Protein AF-A0A6P0U4W2-F1 (afdb_monomer_lite)

Sequence (142 aa):
MDELKYLANWVKEQHAQEYILTWLLNQPGLWWSDGEAYQAALQKSGKLLREYVQKNQSGDLFQGIAEKIVDDKSWNEVAESLAKIIYVYQQELVRLQDFSRHQNNQNIVKKNLNSDDLSVEENEEMEVQEALPDPFADALTG

Radius of gyration: 25.8 Å; chains: 1; bounding box: 55×49×67 Å

Secondary structure (DSSP, 8-state):
-HHHHHHHHHHHHHTHHHHHHHHHHT-GGGTSTT-HHHHHHHTT-HHHHHHHHHHS---HHHHHHHHH---HHHHHHHHHHHHHHHHHHHHHHHHHHHHHHHHHHHHHHHHHHT--S-----------------TT--TT--

pLDDT: mean 76.67, std 16.92, range [34.12, 96.38]

Foldseek 3Di:
DVVVVVVVLVVCLVPLLVNLLVVLVVDPLCQDPPRQSVVCLLVLQLPSNLVVQVVPDDDPSNVVSSVSCVDSVSSSVSSPVSNVVVVVVVVVVVVVVVVVVVVVVVVVVVVVVPPPDDDDDDDDDDPPPPDDPDPPPDPPDD

Structure (mmCIF, N/CA/C/O backbone):
data_AF-A0A6P0U4W2-F1
#
_entry.id   AF-A0A6P0U4W2-F1
#
loop_
_atom_site.group_PDB
_atom_site.id
_atom_site.type_symbol
_atom_site.label_atom_id
_atom_site.label_alt_id
_atom_site.label_comp_id
_atom_site.label_asym_id
_atom_site.label_entity_id
_atom_site.label_seq_id
_atom_site.pdbx_PDB_ins_code
_atom_site.Cartn_x
_atom_site.Cartn_y
_atom_site.Cartn_z
_atom_site.occupancy
_atom_site.B_iso_or_equiv
_atom_site.auth_seq_id
_atom_site.auth_comp_id
_atom_site.auth_asym_id
_atom_site.auth_atom_id
_atom_site.pdbx_PDB_model_num
ATOM 1 N N . MET A 1 1 ? 6.414 6.158 30.839 1.00 57.66 1 MET A N 1
ATOM 2 C CA . MET A 1 1 ? 6.184 5.055 29.873 1.00 57.66 1 MET A CA 1
ATOM 3 C C . MET A 1 1 ? 4.785 5.124 29.273 1.00 57.66 1 MET A C 1
ATOM 5 O O . MET A 1 1 ? 4.681 5.018 28.059 1.00 57.66 1 MET A O 1
ATOM 9 N N . ASP A 1 2 ? 3.733 5.362 30.064 1.00 67.19 2 ASP A N 1
ATOM 10 C 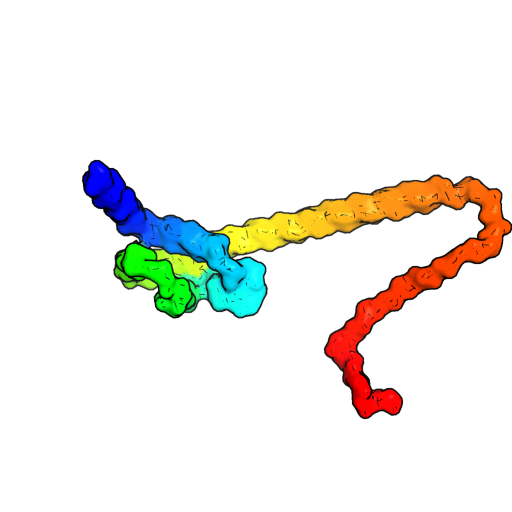CA . ASP A 1 2 ? 2.357 5.412 29.536 1.00 67.19 2 ASP A CA 1
ATOM 11 C C . ASP A 1 2 ? 2.019 6.689 28.751 1.00 67.19 2 ASP A C 1
ATOM 13 O O . ASP A 1 2 ? 1.329 6.601 27.742 1.00 67.19 2 ASP A O 1
ATOM 17 N N . GLU A 1 3 ? 2.597 7.844 29.096 1.00 59.66 3 GLU A N 1
ATOM 18 C CA . GLU A 1 3 ? 2.464 9.070 28.283 1.00 59.66 3 GLU A CA 1
ATOM 19 C C . GLU A 1 3 ? 3.027 8.910 26.865 1.00 59.66 3 GLU A C 1
ATOM 21 O O . GLU A 1 3 ? 2.423 9.378 25.906 1.00 59.66 3 GLU A O 1
ATOM 26 N N . LEU A 1 4 ? 4.145 8.193 26.702 1.00 65.94 4 LEU A N 1
ATOM 27 C CA . LEU A 1 4 ? 4.731 7.928 25.382 1.00 65.94 4 LEU A CA 1
ATOM 28 C C . LEU A 1 4 ? 3.864 6.971 24.556 1.00 65.94 4 LEU A C 1
ATOM 30 O O . LEU A 1 4 ? 3.739 7.149 23.347 1.00 65.94 4 LEU A O 1
ATOM 34 N N . LYS A 1 5 ? 3.232 5.980 25.198 1.00 69.25 5 LYS A N 1
ATOM 35 C CA . LYS A 1 5 ? 2.260 5.096 24.537 1.00 69.25 5 LYS A CA 1
ATOM 36 C C . LYS A 1 5 ? 1.009 5.863 24.120 1.00 69.25 5 LYS A C 1
ATOM 38 O O . LYS A 1 5 ? 0.524 5.664 23.013 1.00 69.25 5 LYS A O 1
ATOM 43 N N . TYR A 1 6 ? 0.520 6.752 24.979 1.00 69.12 6 TYR A N 1
ATOM 44 C CA . TYR A 1 6 ? -0.632 7.595 24.686 1.00 69.12 6 TYR A CA 1
ATOM 45 C C . TYR A 1 6 ? -0.348 8.545 23.519 1.00 69.12 6 TYR A C 1
ATOM 47 O O . TYR A 1 6 ? -1.140 8.620 22.586 1.00 69.12 6 TYR A O 1
ATOM 55 N N . LEU A 1 7 ? 0.821 9.193 23.516 1.00 61.59 7 LEU A N 1
ATOM 56 C CA . LEU A 1 7 ? 1.248 10.060 22.421 1.00 61.59 7 LEU A CA 1
ATOM 57 C C . LEU A 1 7 ? 1.397 9.273 21.110 1.00 61.59 7 LEU A C 1
ATOM 59 O O . LEU A 1 7 ? 0.909 9.708 20.074 1.00 61.59 7 LEU A O 1
ATOM 63 N N . ALA A 1 8 ? 2.014 8.087 21.153 1.00 67.12 8 ALA A N 1
ATOM 64 C CA . ALA A 1 8 ? 2.167 7.228 19.981 1.00 67.12 8 ALA A CA 1
ATOM 65 C C . ALA A 1 8 ? 0.819 6.736 19.432 1.00 67.12 8 ALA A C 1
ATOM 67 O O . ALA A 1 8 ? 0.652 6.654 18.218 1.00 67.12 8 ALA A O 1
ATOM 68 N N . ASN A 1 9 ? -0.143 6.428 20.301 1.00 71.75 9 ASN A N 1
ATOM 69 C CA . ASN A 1 9 ? -1.492 6.053 19.884 1.00 71.75 9 ASN A CA 1
ATOM 70 C C . ASN A 1 9 ? -2.246 7.249 19.297 1.00 71.75 9 ASN A C 1
ATOM 72 O O . ASN A 1 9 ? -2.822 7.126 18.224 1.00 71.75 9 ASN A O 1
ATOM 76 N N . TRP A 1 10 ? -2.159 8.424 19.921 1.00 72.50 10 TRP A N 1
ATOM 77 C CA . TRP A 1 10 ? -2.782 9.642 19.406 1.00 72.50 10 TRP A CA 1
ATOM 78 C C . TRP A 1 10 ? -2.233 10.040 18.030 1.00 72.50 10 TRP A C 1
ATOM 80 O O . TRP A 1 10 ? -3.003 10.340 17.122 1.00 72.50 10 TRP A O 1
ATOM 90 N N . VAL A 1 11 ? -0.911 9.971 17.833 1.00 65.31 11 VAL A N 1
ATOM 91 C CA . VAL A 1 11 ? -0.280 10.228 16.526 1.00 65.31 11 VAL A CA 1
ATOM 92 C C . VAL A 1 11 ? -0.768 9.226 15.475 1.00 65.31 11 VAL A C 1
ATOM 94 O O . VAL A 1 11 ? -1.085 9.622 14.357 1.00 65.31 11 VAL A O 1
ATOM 97 N N . LYS A 1 12 ? -0.888 7.939 15.826 1.00 66.81 12 LYS A N 1
ATOM 98 C CA . LYS A 1 12 ? -1.441 6.915 14.921 1.00 66.81 12 LYS A CA 1
ATOM 99 C C . LYS A 1 12 ? -2.910 7.157 14.574 1.00 66.81 12 LYS A C 1
ATOM 101 O O . LYS A 1 12 ? -3.323 6.835 13.467 1.00 66.81 12 LYS A O 1
ATOM 106 N N . GLU A 1 13 ? -3.686 7.723 15.493 1.00 68.25 13 GLU A N 1
ATOM 107 C CA . GLU A 1 13 ? -5.088 8.074 15.254 1.00 68.25 13 GLU A CA 1
ATOM 108 C C . GLU A 1 13 ? -5.246 9.308 14.355 1.00 68.25 13 GLU A C 1
ATOM 110 O O . GLU A 1 13 ? -6.167 9.343 13.544 1.00 68.25 13 GLU A O 1
ATOM 115 N N . GLN A 1 14 ? -4.356 10.304 14.459 1.00 77.75 14 GLN A N 1
ATOM 116 C CA . GLN A 1 14 ? -4.368 11.480 13.574 1.00 77.75 14 GLN A CA 1
ATOM 117 C C . GLN A 1 14 ? -3.914 11.147 12.145 1.00 77.75 14 GLN A C 1
ATOM 119 O O . GLN A 1 14 ? -4.393 11.757 11.195 1.00 77.75 14 GLN A O 1
ATOM 124 N N . HIS A 1 15 ? -3.029 10.157 12.000 1.00 84.06 15 HIS A N 1
ATOM 125 C CA . HIS A 1 15 ? -2.455 9.715 10.725 1.00 84.06 15 HIS A CA 1
ATOM 126 C C . HIS A 1 15 ? -2.941 8.313 10.330 1.00 84.06 15 HIS A C 1
ATOM 128 O O . HIS A 1 15 ? -2.163 7.432 9.946 1.00 84.06 15 HIS A O 1
ATOM 134 N N . ALA A 1 16 ? -4.246 8.073 10.489 1.00 85.56 16 ALA A N 1
ATOM 135 C CA . ALA A 1 16 ? -4.845 6.763 10.256 1.00 85.56 16 ALA A CA 1
ATOM 136 C C . ALA A 1 16 ? -4.657 6.286 8.803 1.00 85.56 16 ALA A C 1
ATOM 138 O O . ALA A 1 16 ? -4.378 5.108 8.574 1.00 85.56 16 ALA A O 1
ATOM 139 N N . GLN A 1 17 ? -4.752 7.195 7.824 1.00 89.06 17 GLN A N 1
ATOM 140 C CA . GLN A 1 17 ? -4.565 6.882 6.403 1.00 89.06 17 GLN A CA 1
ATOM 141 C C . GLN A 1 17 ? -3.130 6.433 6.112 1.00 89.06 17 GLN A C 1
ATOM 143 O O . GLN A 1 17 ? -2.923 5.414 5.456 1.00 89.06 17 GLN A O 1
ATOM 148 N N . GLU A 1 18 ? -2.135 7.154 6.626 1.00 89.62 18 GLU A N 1
ATOM 149 C CA . GLU A 1 18 ? -0.718 6.851 6.434 1.00 89.62 18 GLU A CA 1
ATOM 150 C C . GLU A 1 18 ? -0.334 5.544 7.127 1.00 89.62 18 GLU A C 1
ATOM 152 O O . GLU A 1 18 ? 0.441 4.749 6.586 1.00 89.62 18 GLU A O 1
ATOM 157 N N . TYR A 1 19 ? -0.908 5.286 8.303 1.00 88.75 19 TYR A N 1
ATOM 158 C CA . TYR A 1 19 ? -0.694 4.037 9.020 1.00 88.75 19 TYR A CA 1
ATOM 159 C C . TYR A 1 19 ? -1.275 2.839 8.262 1.00 88.75 19 TYR A C 1
ATOM 161 O O . TYR A 1 19 ? -0.577 1.839 8.070 1.00 88.75 19 TYR A O 1
ATOM 169 N N . ILE A 1 20 ? -2.516 2.947 7.773 1.00 89.19 20 ILE A N 1
ATOM 170 C CA . ILE A 1 20 ? -3.136 1.896 6.957 1.00 89.19 20 ILE A CA 1
ATOM 171 C C . ILE A 1 20 ? -2.363 1.693 5.657 1.00 89.19 20 ILE A C 1
ATOM 173 O O . ILE A 1 20 ? -2.091 0.550 5.293 1.00 89.19 20 ILE A O 1
ATOM 177 N N . LEU A 1 21 ? -1.948 2.770 4.989 1.00 91.75 21 LEU A N 1
ATOM 178 C CA . LEU A 1 21 ? -1.136 2.686 3.780 1.00 91.75 21 LEU A CA 1
ATOM 179 C C . LEU A 1 21 ? 0.177 1.936 4.045 1.00 91.75 21 LEU A C 1
ATOM 181 O O . LEU A 1 21 ? 0.520 1.010 3.316 1.00 91.75 21 LEU A O 1
ATOM 185 N N . THR A 1 22 ? 0.879 2.283 5.124 1.00 90.25 22 THR A N 1
ATOM 186 C CA . THR A 1 22 ? 2.133 1.621 5.521 1.00 90.25 22 THR A CA 1
ATOM 187 C C . THR A 1 22 ? 1.920 0.136 5.804 1.00 90.25 22 THR A C 1
ATOM 189 O O . THR A 1 22 ? 2.729 -0.700 5.407 1.00 90.25 22 THR A O 1
ATOM 192 N N . TRP A 1 23 ? 0.826 -0.217 6.475 1.00 90.31 23 TRP A N 1
ATOM 193 C CA . TRP A 1 23 ? 0.498 -1.613 6.743 1.00 90.31 23 TRP A CA 1
ATOM 194 C C . TRP A 1 23 ? 0.149 -2.390 5.471 1.00 90.31 23 TRP A C 1
ATOM 196 O O . TRP A 1 23 ? 0.617 -3.519 5.317 1.00 90.31 23 TRP A O 1
ATOM 206 N N . LEU A 1 24 ? -0.612 -1.785 4.552 1.00 91.44 24 LEU A N 1
ATOM 207 C CA . LEU A 1 24 ? -0.972 -2.377 3.261 1.00 91.44 24 LEU A CA 1
ATOM 208 C C . LEU A 1 24 ? 0.268 -2.699 2.427 1.00 91.44 24 LEU A C 1
ATOM 210 O O . LEU A 1 24 ? 0.338 -3.776 1.845 1.00 91.44 24 LEU A O 1
ATOM 214 N N . LEU A 1 25 ? 1.275 -1.818 2.437 1.00 92.38 25 LEU A N 1
ATOM 215 C CA . LEU A 1 25 ? 2.557 -2.043 1.756 1.00 92.38 25 LEU A CA 1
ATOM 216 C C . LEU A 1 25 ? 3.316 -3.272 2.277 1.00 92.38 25 LEU A C 1
ATOM 218 O O . LEU A 1 25 ? 4.079 -3.887 1.533 1.00 92.38 25 LEU A O 1
ATOM 222 N N . ASN A 1 26 ? 3.074 -3.665 3.528 1.00 89.38 26 ASN A N 1
ATOM 223 C CA . ASN A 1 26 ? 3.673 -4.853 4.131 1.00 89.38 26 ASN A CA 1
ATOM 224 C C . ASN A 1 26 ? 2.844 -6.128 3.919 1.00 89.38 26 ASN A C 1
ATOM 226 O O . ASN A 1 26 ?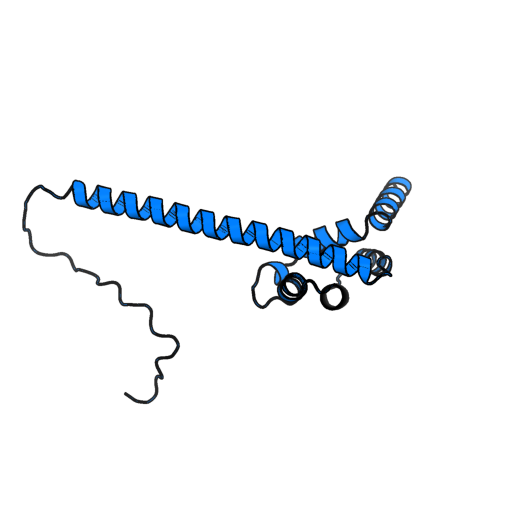 3.274 -7.199 4.347 1.00 89.38 26 ASN A O 1
ATOM 230 N N . GLN A 1 27 ? 1.669 -6.047 3.285 1.00 87.75 27 GLN A N 1
ATOM 231 C CA . GLN A 1 27 ? 0.854 -7.231 3.035 1.00 87.75 27 GLN A CA 1
ATOM 232 C C . GLN A 1 27 ? 1.374 -7.998 1.817 1.00 87.75 27 GLN A C 1
ATOM 234 O O . GLN A 1 27 ? 1.466 -7.422 0.732 1.00 87.75 27 GLN A O 1
ATOM 239 N N . PRO A 1 28 ? 1.639 -9.314 1.936 1.00 84.81 28 PRO A N 1
ATOM 240 C CA . PRO A 1 28 ? 2.051 -10.128 0.795 1.00 84.81 28 PRO A CA 1
ATOM 241 C C . PRO A 1 28 ? 1.058 -10.035 -0.368 1.00 84.81 28 PRO A C 1
ATOM 243 O O . PRO A 1 28 ? 1.463 -9.888 -1.515 1.00 84.81 28 PRO A O 1
ATOM 246 N N . GLY A 1 29 ? -0.245 -10.031 -0.065 1.00 84.56 29 GLY A N 1
ATOM 247 C CA . GLY A 1 29 ? -1.326 -9.933 -1.052 1.00 84.56 29 GLY A CA 1
ATOM 248 C C . GLY A 1 29 ? -1.383 -8.615 -1.834 1.00 84.56 29 GLY A C 1
ATOM 249 O O . GLY A 1 29 ? -2.228 -8.479 -2.712 1.00 84.56 29 GLY A O 1
ATOM 250 N N . LEU A 1 30 ? -0.524 -7.639 -1.537 1.00 89.38 30 LEU A N 1
ATOM 251 C CA . LEU A 1 30 ? -0.388 -6.436 -2.354 1.00 89.38 30 LEU A CA 1
ATOM 252 C C . LEU A 1 30 ? 0.487 -6.659 -3.593 1.00 89.38 30 LEU A C 1
ATOM 254 O O . LEU A 1 30 ? 0.324 -5.963 -4.588 1.00 89.38 30 LEU A O 1
ATOM 258 N N . TRP A 1 31 ? 1.434 -7.593 -3.533 1.00 89.69 31 TRP A N 1
ATOM 259 C CA . TRP A 1 31 ? 2.477 -7.730 -4.554 1.00 89.69 31 TRP A CA 1
ATOM 260 C C . TRP A 1 31 ? 2.202 -8.862 -5.549 1.00 89.69 31 TRP A C 1
ATOM 262 O O . TRP A 1 31 ? 2.890 -8.972 -6.562 1.00 89.69 31 TRP A O 1
ATOM 272 N N . TRP A 1 32 ? 1.171 -9.668 -5.290 1.00 86.94 32 TRP A N 1
ATOM 273 C CA . TRP A 1 32 ? 0.703 -10.728 -6.181 1.00 86.94 32 TRP A CA 1
ATOM 274 C C . TRP A 1 32 ? -0.474 -10.250 -7.030 1.00 86.94 32 TRP A C 1
ATOM 276 O O . TRP A 1 32 ? -1.397 -9.620 -6.515 1.00 86.94 32 TRP A O 1
ATOM 286 N N . SER A 1 33 ? -0.466 -10.565 -8.330 1.00 81.56 33 SER A N 1
ATOM 287 C CA . SER A 1 33 ? -1.492 -10.091 -9.271 1.00 81.56 33 SER A CA 1
ATOM 288 C C . SER A 1 33 ? -2.906 -10.573 -8.942 1.00 81.56 33 SER A C 1
ATOM 290 O O . SER A 1 33 ? -3.879 -9.932 -9.322 1.00 81.56 33 SER A O 1
ATOM 292 N N . ASP A 1 34 ? -3.030 -11.701 -8.258 1.00 86.62 34 ASP A N 1
ATOM 293 C CA . ASP A 1 34 ? -4.279 -12.308 -7.798 1.00 86.62 34 ASP A CA 1
ATOM 294 C C . ASP A 1 34 ? -4.667 -11.886 -6.370 1.00 86.62 34 ASP A C 1
ATOM 296 O O . ASP A 1 34 ? -5.742 -12.237 -5.885 1.00 86.62 34 ASP A O 1
ATOM 300 N N . GLY A 1 35 ? -3.828 -11.099 -5.696 1.00 89.62 35 GLY A N 1
ATOM 301 C CA . GLY A 1 35 ? -4.072 -10.662 -4.332 1.00 89.62 35 GLY A CA 1
ATOM 302 C C . GLY A 1 35 ? -5.219 -9.652 -4.218 1.00 89.62 35 GLY A C 1
ATOM 303 O O . GLY A 1 35 ? -5.328 -8.697 -4.988 1.00 89.62 35 GLY A O 1
ATOM 304 N N . GLU A 1 36 ? -6.074 -9.831 -3.208 1.00 90.75 36 GLU A N 1
ATOM 305 C CA . GLU A 1 36 ? -7.247 -8.975 -2.962 1.00 90.75 36 GLU A CA 1
ATOM 306 C C . GLU A 1 36 ? -6.865 -7.491 -2.777 1.00 90.75 36 GLU A C 1
ATOM 308 O O . GLU A 1 36 ? -7.518 -6.607 -3.334 1.00 90.75 36 GLU A O 1
ATOM 313 N N . ALA A 1 37 ? -5.773 -7.205 -2.053 1.00 89.50 37 ALA A N 1
ATOM 314 C CA . ALA A 1 37 ? -5.276 -5.840 -1.856 1.00 89.50 37 ALA A CA 1
ATOM 315 C C . ALA A 1 37 ? -4.759 -5.215 -3.157 1.00 89.50 37 ALA A C 1
ATOM 317 O O . ALA A 1 37 ? -5.029 -4.046 -3.434 1.00 89.50 37 ALA A O 1
ATOM 318 N N . TYR A 1 38 ? -4.046 -6.001 -3.969 1.00 91.62 38 TYR A N 1
ATOM 319 C CA . TYR A 1 38 ? -3.575 -5.578 -5.284 1.00 91.62 38 TYR A CA 1
ATOM 320 C C . TYR A 1 38 ? -4.745 -5.218 -6.210 1.00 91.62 38 TYR A C 1
ATOM 322 O O . TYR A 1 38 ? -4.754 -4.148 -6.820 1.00 91.62 38 TYR A O 1
ATOM 330 N N . GLN A 1 39 ? -5.775 -6.065 -6.261 1.00 92.75 39 GLN A N 1
ATOM 331 C CA . GLN A 1 39 ? -6.977 -5.822 -7.062 1.00 92.75 39 GLN A CA 1
ATOM 332 C C . GLN A 1 39 ? -7.753 -4.588 -6.586 1.00 92.75 39 GLN A C 1
ATOM 334 O O . GLN A 1 39 ? -8.152 -3.757 -7.405 1.00 92.75 39 GLN A O 1
ATOM 339 N N . ALA A 1 40 ? -7.912 -4.414 -5.270 1.00 92.56 40 ALA A N 1
ATOM 340 C CA . ALA A 1 40 ? -8.539 -3.225 -4.695 1.00 92.56 40 ALA A CA 1
ATOM 341 C C . ALA A 1 40 ? -7.784 -1.937 -5.070 1.00 92.56 40 ALA A C 1
ATOM 343 O O . ALA A 1 40 ? -8.406 -0.936 -5.435 1.00 92.56 40 ALA A O 1
ATOM 344 N N . ALA A 1 41 ? -6.448 -1.977 -5.038 1.00 92.81 41 ALA A N 1
ATOM 345 C CA . ALA A 1 41 ? -5.594 -0.863 -5.430 1.00 92.81 41 ALA A CA 1
ATOM 346 C C . ALA A 1 41 ? -5.700 -0.549 -6.930 1.00 92.81 41 ALA A C 1
ATOM 348 O O . ALA A 1 41 ? -5.899 0.607 -7.299 1.00 92.81 41 ALA A O 1
ATOM 349 N N . LEU A 1 42 ? -5.635 -1.557 -7.807 1.00 93.19 42 LEU A N 1
ATOM 350 C CA . LEU A 1 42 ? -5.775 -1.365 -9.256 1.00 93.19 42 LEU A CA 1
ATOM 351 C C . LEU A 1 42 ? -7.121 -0.748 -9.637 1.00 93.19 42 LEU A C 1
ATOM 353 O O . LEU A 1 42 ? -7.180 0.148 -10.480 1.00 93.19 42 LEU A O 1
ATOM 357 N N . GLN A 1 43 ? -8.195 -1.196 -8.987 1.00 94.25 43 GLN A N 1
ATOM 358 C CA . GLN A 1 43 ? -9.538 -0.650 -9.179 1.00 94.25 43 GLN A CA 1
ATOM 359 C C . GLN A 1 43 ? -9.726 0.711 -8.496 1.00 94.25 43 GLN A C 1
ATOM 361 O O . GLN A 1 43 ? -10.783 1.322 -8.649 1.00 94.25 43 GLN A O 1
ATOM 366 N N . LYS A 1 44 ? -8.722 1.186 -7.742 1.00 94.81 44 LYS A N 1
ATOM 367 C CA . LYS A 1 44 ? -8.770 2.401 -6.915 1.00 94.81 44 LYS A CA 1
ATOM 368 C C . LYS A 1 44 ? -10.003 2.421 -6.007 1.00 94.81 44 LYS A C 1
ATOM 370 O O . LYS A 1 44 ? -10.616 3.460 -5.786 1.00 94.81 44 LYS A O 1
ATOM 375 N N . SER A 1 45 ? -10.384 1.247 -5.510 1.00 94.50 45 SER A N 1
ATOM 376 C CA . SER A 1 45 ? -11.616 1.053 -4.756 1.00 94.50 45 SER A CA 1
ATOM 377 C C . SER A 1 45 ? -11.325 1.085 -3.264 1.00 94.50 45 SER A C 1
ATOM 379 O O . SER A 1 45 ? -10.865 0.097 -2.685 1.00 94.50 45 SER A O 1
ATOM 381 N N . GLY A 1 46 ? -11.638 2.213 -2.623 1.00 93.19 46 GLY A N 1
ATOM 382 C CA . GLY A 1 46 ? -11.538 2.348 -1.171 1.00 93.19 46 GLY A CA 1
ATOM 383 C C . GLY A 1 46 ? -12.427 1.349 -0.428 1.00 93.19 46 GLY A C 1
ATOM 384 O O . GLY A 1 46 ? -12.027 0.814 0.603 1.00 93.19 46 GLY A O 1
ATOM 385 N N . LYS A 1 47 ? -13.596 1.018 -0.990 1.00 93.75 47 LYS A N 1
ATOM 386 C CA . LYS A 1 47 ? -14.518 0.027 -0.420 1.00 93.75 47 LYS A CA 1
ATOM 387 C C . LYS A 1 47 ? -13.901 -1.372 -0.365 1.00 93.75 47 LYS A C 1
ATOM 389 O O . LYS A 1 47 ? -13.895 -1.985 0.698 1.00 93.75 47 LYS A O 1
ATOM 394 N N . LEU A 1 48 ? -13.358 -1.860 -1.483 1.00 93.50 48 LEU A N 1
ATOM 395 C CA . LEU A 1 48 ? -12.715 -3.181 -1.517 1.00 93.50 48 LEU A CA 1
ATOM 396 C C . LEU A 1 48 ? -11.492 -3.221 -0.599 1.00 93.50 48 LEU A C 1
ATOM 398 O O . LEU A 1 48 ? -11.241 -4.221 0.066 1.00 93.50 48 LEU A O 1
ATOM 402 N N . LEU A 1 49 ? -10.755 -2.111 -0.519 1.00 92.25 49 LEU A N 1
ATOM 403 C CA . LEU A 1 49 ? -9.601 -1.996 0.363 1.00 92.25 49 LEU A CA 1
ATOM 404 C C . LEU A 1 49 ? -10.002 -2.056 1.842 1.00 92.25 49 LEU A C 1
ATOM 406 O O . LEU A 1 49 ? -9.346 -2.729 2.635 1.00 92.25 49 LEU A O 1
ATOM 410 N N . ARG A 1 50 ? -11.107 -1.398 2.205 1.00 92.12 50 ARG A N 1
ATOM 411 C CA . ARG A 1 50 ? -11.693 -1.454 3.546 1.00 92.12 50 ARG A CA 1
ATOM 412 C C . ARG A 1 50 ? -12.134 -2.869 3.908 1.00 92.12 50 ARG A C 1
ATOM 414 O O . ARG A 1 50 ? -11.824 -3.330 5.003 1.00 92.12 50 ARG A O 1
ATOM 421 N N . GLU A 1 51 ? -12.820 -3.562 3.003 1.00 90.88 51 GLU A N 1
ATOM 422 C CA . GLU A 1 51 ? -13.249 -4.954 3.201 1.00 90.88 51 GLU A CA 1
ATOM 423 C C . GLU A 1 51 ? -12.043 -5.887 3.387 1.00 90.88 51 GLU A C 1
ATOM 425 O O . GLU A 1 51 ? -12.005 -6.679 4.331 1.00 90.88 51 GLU A O 1
ATOM 430 N N . TYR A 1 52 ? -11.014 -5.735 2.546 1.00 90.69 52 TYR A N 1
ATOM 431 C CA . TYR A 1 52 ? -9.754 -6.467 2.675 1.00 90.69 52 TYR A CA 1
ATOM 432 C C . TYR A 1 52 ? -9.096 -6.235 4.040 1.00 90.69 52 TYR A C 1
ATOM 434 O O . TYR A 1 52 ? -8.681 -7.188 4.706 1.00 90.69 52 TYR A O 1
ATOM 442 N N . VAL A 1 53 ? -9.021 -4.972 4.468 1.00 89.31 53 VAL A N 1
ATOM 443 C CA . VAL A 1 53 ? -8.475 -4.586 5.771 1.00 89.31 53 VAL A CA 1
ATOM 444 C C . VAL A 1 53 ? -9.275 -5.229 6.902 1.00 89.31 53 VAL A C 1
ATOM 446 O O . VAL A 1 53 ? -8.675 -5.795 7.807 1.00 89.31 53 VAL A O 1
ATOM 449 N N . GLN A 1 54 ? -10.605 -5.187 6.859 1.00 87.06 54 GLN A N 1
ATOM 450 C CA . GLN A 1 54 ? -11.455 -5.789 7.891 1.00 87.06 54 GLN A CA 1
ATOM 451 C C . GLN A 1 54 ? -11.289 -7.313 7.978 1.00 87.06 54 GLN A C 1
ATOM 453 O O . GLN A 1 54 ? -11.315 -7.869 9.071 1.00 87.06 54 GLN A O 1
ATOM 458 N N . LYS A 1 55 ? -11.077 -7.991 6.844 1.00 87.00 55 LYS A N 1
ATOM 459 C CA . LYS A 1 55 ? -10.921 -9.452 6.773 1.00 87.00 55 LYS A CA 1
ATOM 460 C C . LYS A 1 55 ? -9.561 -9.951 7.272 1.00 87.00 55 LYS A C 1
ATOM 462 O O . LYS A 1 55 ? -9.494 -11.018 7.873 1.00 87.00 55 LYS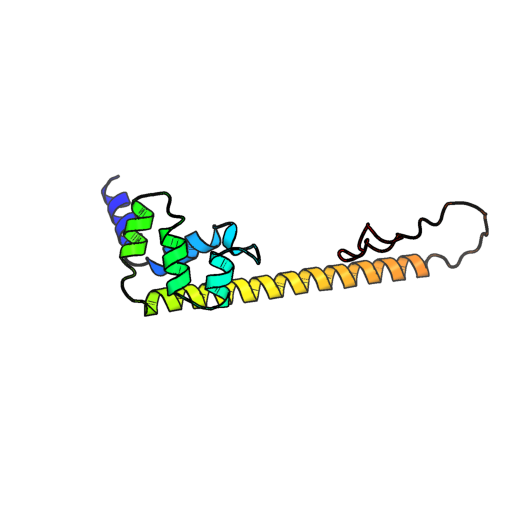 A O 1
ATOM 467 N N . ASN A 1 56 ? -8.486 -9.209 7.009 1.00 81.25 56 ASN A N 1
ATOM 468 C CA . ASN A 1 56 ? -7.105 -9.641 7.279 1.00 81.25 56 ASN A CA 1
ATOM 469 C C . ASN A 1 56 ? -6.518 -9.047 8.568 1.00 81.25 56 ASN A C 1
ATOM 471 O O . ASN A 1 56 ? -5.306 -9.055 8.781 1.00 81.25 56 ASN A O 1
ATOM 475 N N . GLN A 1 57 ? -7.374 -8.508 9.433 1.00 71.38 57 GLN A N 1
ATOM 476 C CA . GLN A 1 57 ? -6.964 -7.895 10.684 1.00 71.38 57 GLN A CA 1
ATOM 477 C C . GLN A 1 57 ? -6.443 -8.921 11.693 1.00 71.38 57 GLN A C 1
ATOM 479 O O . GLN A 1 57 ? -7.130 -9.864 12.077 1.00 71.38 57 GLN A O 1
ATOM 484 N N . SER A 1 58 ? -5.237 -8.667 12.196 1.00 57.97 58 SER A N 1
ATOM 485 C CA . SER A 1 58 ? -4.672 -9.339 13.363 1.00 57.97 58 SER A CA 1
ATOM 486 C C . SER A 1 58 ? -4.189 -8.282 14.365 1.00 57.97 58 SER A C 1
ATOM 488 O O . SER A 1 58 ? -3.020 -7.897 14.350 1.00 57.97 58 SER A O 1
ATOM 490 N N . GLY A 1 59 ? -5.100 -7.769 15.204 1.00 66.62 59 GLY A N 1
ATOM 491 C CA . GLY A 1 59 ? -4.776 -6.938 16.374 1.00 66.62 59 GLY A CA 1
ATOM 492 C C . GLY A 1 59 ? -5.697 -5.732 16.615 1.00 66.62 59 GLY A C 1
ATOM 493 O O . GLY A 1 59 ? -5.922 -4.920 15.716 1.00 66.62 59 GLY A O 1
ATOM 494 N N . ASP A 1 60 ? -6.133 -5.570 17.869 1.00 66.88 60 ASP A N 1
ATOM 495 C CA . ASP A 1 60 ? -7.104 -4.558 18.331 1.00 66.88 60 ASP A CA 1
ATOM 496 C C . ASP A 1 60 ? -6.721 -3.108 17.983 1.00 66.88 60 ASP A C 1
ATOM 498 O O . ASP A 1 60 ? -7.574 -2.287 17.651 1.00 66.88 60 ASP A O 1
ATOM 502 N N . LEU A 1 61 ? -5.424 -2.774 18.017 1.00 70.25 61 LEU A N 1
ATOM 503 C CA . LEU A 1 61 ? -4.949 -1.421 17.701 1.00 70.25 61 LEU A CA 1
ATOM 504 C C . LEU A 1 61 ? -5.169 -1.062 16.226 1.00 70.25 61 LEU A C 1
ATOM 506 O O . LEU A 1 61 ? -5.523 0.071 15.913 1.00 70.25 61 LEU A O 1
ATOM 510 N N . PHE A 1 62 ? -4.946 -2.013 15.316 1.00 77.75 62 PHE A N 1
ATOM 511 C CA . PHE A 1 62 ? -5.106 -1.767 13.884 1.00 77.75 62 PHE A CA 1
ATOM 512 C C . PHE A 1 62 ? -6.580 -1.594 13.523 1.00 77.75 62 PHE A C 1
ATOM 514 O O . PHE A 1 62 ? -6.928 -0.697 12.757 1.00 77.75 62 PHE A O 1
ATOM 521 N N . GLN A 1 63 ? -7.444 -2.405 14.135 1.00 77.44 63 GLN A N 1
ATOM 522 C CA . GLN A 1 63 ? -8.889 -2.272 14.010 1.00 77.44 63 GLN A CA 1
ATOM 523 C C . GLN A 1 63 ? -9.360 -0.891 14.477 1.00 77.44 63 GLN A C 1
ATOM 525 O O . GLN A 1 63 ? -10.042 -0.193 13.728 1.00 77.44 63 GLN A O 1
ATOM 530 N N . GLY A 1 64 ? -8.912 -0.452 15.659 1.00 78.50 64 GLY A N 1
ATOM 531 C CA . GLY A 1 64 ? -9.251 0.867 16.189 1.00 78.50 64 GLY A CA 1
ATOM 532 C C . GLY A 1 64 ? -8.833 2.014 15.265 1.00 78.50 64 GLY A C 1
ATOM 533 O O . GLY A 1 64 ? -9.568 2.986 15.142 1.00 78.50 64 GLY A O 1
ATOM 534 N N . ILE A 1 65 ? -7.698 1.894 14.566 1.00 81.25 65 ILE A N 1
ATOM 535 C CA . ILE A 1 65 ? -7.235 2.895 13.588 1.00 81.25 65 ILE A CA 1
ATOM 536 C C . ILE A 1 65 ? -8.059 2.833 12.293 1.00 81.25 65 ILE A C 1
ATOM 538 O O . ILE A 1 65 ? -8.458 3.874 11.772 1.00 81.25 65 ILE A O 1
ATOM 542 N N . ALA A 1 66 ? -8.366 1.637 11.787 1.00 83.62 66 ALA A N 1
ATOM 543 C CA . ALA A 1 66 ? -9.196 1.468 10.594 1.00 83.62 66 ALA A CA 1
ATOM 544 C C . ALA A 1 66 ? -10.622 2.004 10.788 1.00 83.62 66 ALA A C 1
ATOM 546 O O . ALA A 1 66 ? -11.183 2.611 9.877 1.00 83.62 66 ALA A O 1
ATOM 547 N N . GLU A 1 67 ? -11.183 1.844 11.985 1.00 83.44 67 GLU A N 1
ATOM 548 C CA . GLU A 1 67 ? -12.496 2.376 12.358 1.00 83.44 67 GLU A CA 1
ATOM 549 C C . GLU A 1 67 ? -12.527 3.913 12.440 1.00 83.44 67 GLU A C 1
ATOM 551 O O . GLU A 1 67 ? -13.596 4.506 12.289 1.00 83.44 67 GLU A O 1
ATOM 556 N N . LYS A 1 68 ? -11.375 4.585 12.612 1.00 82.75 68 LYS A N 1
ATOM 557 C CA . LYS A 1 68 ? -11.289 6.058 12.539 1.00 82.75 68 LYS A CA 1
ATOM 558 C C . LYS A 1 68 ? -11.436 6.590 11.119 1.00 82.75 68 LYS A C 1
ATOM 560 O O . LYS A 1 68 ? -11.815 7.749 10.953 1.00 82.75 68 LYS A O 1
ATOM 565 N N . ILE A 1 69 ? -11.175 5.772 10.098 1.00 83.88 69 ILE A N 1
ATOM 566 C CA . ILE A 1 69 ? -11.434 6.150 8.709 1.00 83.88 69 ILE A CA 1
ATOM 567 C C . ILE A 1 69 ? -12.918 5.921 8.414 1.00 83.88 69 ILE A C 1
ATOM 569 O O . ILE A 1 69 ? -13.330 4.884 7.889 1.00 83.88 69 ILE A O 1
ATOM 573 N N . VAL A 1 70 ? -13.724 6.906 8.809 1.00 79.62 70 VAL A N 1
ATOM 574 C CA . VAL A 1 70 ? -15.188 6.863 8.686 1.00 79.62 70 VAL A CA 1
ATOM 575 C C . VAL A 1 70 ? -15.649 7.205 7.268 1.00 79.62 70 VAL A C 1
ATOM 577 O O . VAL A 1 70 ? -16.656 6.668 6.814 1.00 79.62 70 VAL A O 1
ATOM 580 N N . ASP A 1 71 ? -14.918 8.078 6.573 1.00 84.81 71 ASP A N 1
ATOM 581 C CA . ASP A 1 71 ? -15.295 8.574 5.249 1.00 84.81 71 ASP A CA 1
ATOM 582 C C . ASP A 1 71 ? -14.786 7.652 4.129 1.00 84.81 71 ASP A C 1
ATOM 584 O O . ASP A 1 71 ? -13.605 7.288 4.073 1.00 84.81 71 ASP A O 1
ATOM 588 N N . ASP A 1 72 ? -15.674 7.322 3.192 1.00 86.69 72 ASP A N 1
ATOM 589 C CA . ASP A 1 72 ? -15.342 6.582 1.975 1.00 86.69 72 ASP A CA 1
ATOM 590 C C . ASP A 1 72 ? -14.343 7.363 1.109 1.00 86.69 72 ASP A C 1
ATOM 592 O O . ASP A 1 72 ? -13.501 6.763 0.435 1.00 86.69 72 ASP A O 1
ATOM 596 N N . LYS A 1 73 ? -14.369 8.703 1.164 1.00 88.06 73 LYS A N 1
ATOM 597 C CA . LYS A 1 73 ? -13.379 9.541 0.478 1.00 88.06 73 LYS A CA 1
ATOM 598 C C . LYS A 1 73 ? -11.963 9.254 0.974 1.00 88.06 73 LYS A C 1
ATOM 600 O O . LYS A 1 73 ? 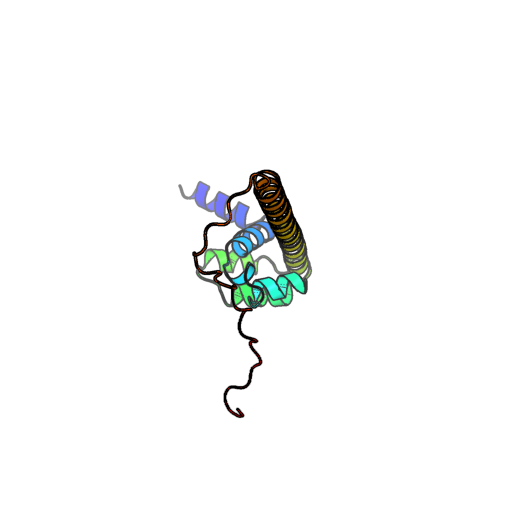-11.060 9.076 0.160 1.00 88.06 73 LYS A O 1
ATOM 605 N N . SER A 1 74 ? -11.774 9.154 2.287 1.00 90.69 74 SER A N 1
ATOM 606 C CA . SER A 1 74 ? -10.465 8.870 2.873 1.00 90.69 74 SER A CA 1
ATOM 607 C C . SER A 1 74 ? -9.948 7.487 2.479 1.00 90.69 74 SER A C 1
ATOM 609 O O . SER A 1 74 ? -8.755 7.337 2.220 1.00 90.69 74 SER A O 1
ATOM 611 N N . TRP A 1 75 ? -10.830 6.490 2.368 1.00 92.94 75 TRP A N 1
ATOM 612 C CA . TRP A 1 75 ? -10.477 5.167 1.845 1.00 92.94 75 TRP A CA 1
ATOM 613 C C . TRP A 1 75 ? -10.093 5.197 0.364 1.00 92.94 75 TRP A C 1
ATOM 615 O O . TRP A 1 75 ? -9.146 4.519 -0.040 1.00 92.94 75 TRP A O 1
ATOM 625 N N . ASN A 1 76 ? -10.787 5.997 -0.446 1.00 93.56 76 ASN A N 1
ATOM 626 C CA . ASN A 1 76 ? -10.435 6.182 -1.852 1.00 93.56 76 ASN A CA 1
ATOM 627 C C . ASN A 1 76 ? -9.066 6.857 -2.005 1.00 93.56 76 ASN A C 1
ATOM 629 O O . ASN A 1 76 ? -8.273 6.428 -2.837 1.00 93.56 76 ASN A O 1
ATOM 633 N N . GLU A 1 77 ? -8.734 7.839 -1.163 1.00 93.31 77 GLU A N 1
ATOM 634 C CA . GLU A 1 77 ? -7.405 8.469 -1.152 1.00 93.31 77 GLU A CA 1
ATOM 635 C C . GLU A 1 77 ? -6.286 7.461 -0.835 1.00 93.31 77 GLU A C 1
ATOM 637 O O . GLU A 1 77 ? -5.226 7.492 -1.472 1.00 93.31 77 GLU A O 1
ATOM 642 N N . VAL A 1 78 ? -6.523 6.522 0.093 1.00 93.44 78 VAL A N 1
ATOM 643 C CA . VAL A 1 78 ? -5.580 5.420 0.360 1.00 93.44 78 VAL A CA 1
ATOM 644 C C . VAL A 1 78 ? -5.449 4.524 -0.872 1.00 93.44 78 VAL A C 1
ATOM 646 O O . VAL A 1 78 ? -4.328 4.244 -1.297 1.00 93.44 78 VAL A O 1
ATOM 649 N N . ALA A 1 79 ? -6.563 4.110 -1.483 1.00 94.69 79 ALA A N 1
ATOM 650 C CA . ALA A 1 79 ? -6.548 3.245 -2.664 1.00 94.69 79 ALA A CA 1
ATOM 651 C C . ALA A 1 79 ? -5.839 3.899 -3.863 1.00 94.69 79 ALA A C 1
ATOM 653 O O . ALA A 1 79 ? -5.036 3.255 -4.536 1.00 94.69 79 ALA A O 1
ATOM 654 N N . GLU A 1 80 ? -6.068 5.191 -4.106 1.00 95.56 80 GLU A N 1
ATOM 655 C CA . GLU A 1 80 ? -5.376 5.952 -5.148 1.00 95.56 80 GLU A CA 1
ATOM 656 C C . GLU A 1 80 ? -3.875 6.069 -4.887 1.00 95.56 80 GLU A C 1
ATOM 658 O O . GLU A 1 80 ? -3.067 5.933 -5.811 1.00 95.56 80 GLU A O 1
ATOM 663 N N . SER A 1 81 ? -3.493 6.338 -3.639 1.00 95.56 81 SER A N 1
ATOM 664 C CA . SER A 1 81 ? -2.088 6.431 -3.243 1.00 95.56 81 SER A CA 1
ATOM 665 C C . SER A 1 81 ? -1.385 5.091 -3.434 1.00 95.56 81 SER A C 1
ATOM 667 O O . SER A 1 81 ? -0.300 5.033 -4.012 1.00 95.56 81 SER A O 1
ATOM 669 N N . LEU A 1 82 ? -2.047 4.003 -3.045 1.00 95.00 82 LEU A N 1
ATOM 670 C CA . LEU A 1 82 ? -1.561 2.643 -3.230 1.00 95.00 82 LEU A CA 1
ATOM 671 C C . LEU A 1 82 ? -1.400 2.296 -4.716 1.00 95.00 82 LEU A C 1
ATOM 673 O O . LEU A 1 82 ? -0.353 1.792 -5.119 1.00 95.00 82 LEU A O 1
ATOM 677 N N . ALA A 1 83 ? -2.375 2.655 -5.555 1.00 95.12 83 ALA A N 1
ATOM 678 C CA . ALA A 1 83 ? -2.302 2.463 -7.002 1.00 95.12 83 ALA A CA 1
ATOM 679 C C . ALA A 1 83 ? -1.096 3.182 -7.630 1.00 95.12 83 ALA A C 1
ATOM 681 O O . ALA A 1 83 ? -0.415 2.623 -8.489 1.00 95.12 83 ALA A O 1
ATOM 682 N N . LYS A 1 84 ? -0.802 4.416 -7.192 1.00 96.38 84 LYS A N 1
ATOM 683 C CA . LYS A 1 84 ? 0.372 5.175 -7.656 1.00 96.38 84 LYS A CA 1
ATOM 684 C C . LYS A 1 84 ? 1.678 4.478 -7.279 1.00 96.38 84 LYS A C 1
ATOM 686 O O . LYS A 1 84 ? 2.577 4.405 -8.112 1.00 96.38 84 LYS A O 1
ATOM 691 N N . ILE A 1 85 ? 1.777 3.952 -6.058 1.00 94.88 85 ILE A N 1
ATOM 692 C CA . ILE A 1 85 ? 2.968 3.223 -5.599 1.00 94.88 85 ILE A CA 1
ATOM 693 C C . ILE A 1 85 ? 3.173 1.956 -6.434 1.00 94.88 85 ILE A C 1
ATOM 695 O O . ILE A 1 85 ? 4.271 1.740 -6.947 1.00 94.88 85 ILE A O 1
ATOM 699 N N . ILE A 1 86 ? 2.116 1.163 -6.632 1.00 93.44 86 ILE A N 1
ATOM 700 C CA . ILE A 1 86 ? 2.164 -0.050 -7.462 1.00 93.44 86 ILE A CA 1
ATOM 701 C C . ILE A 1 86 ? 2.600 0.289 -8.889 1.00 93.44 86 ILE A C 1
ATOM 703 O O . ILE A 1 86 ? 3.452 -0.393 -9.450 1.00 93.44 86 ILE A O 1
ATOM 707 N N . TYR A 1 87 ? 2.062 1.362 -9.467 1.00 94.38 87 TYR A N 1
ATOM 708 C CA . TYR A 1 87 ? 2.434 1.797 -10.809 1.00 94.38 87 TYR A CA 1
ATOM 709 C C . TYR A 1 87 ? 3.927 2.133 -10.921 1.00 94.38 87 TYR A C 1
ATOM 711 O O . TYR A 1 87 ? 4.597 1.669 -11.842 1.00 94.38 87 TYR A O 1
ATOM 719 N N . VAL A 1 88 ? 4.476 2.894 -9.967 1.00 95.56 88 VAL A N 1
ATOM 720 C CA . VAL A 1 88 ? 5.914 3.212 -9.937 1.00 95.56 88 VAL A CA 1
ATOM 721 C C . VAL A 1 88 ? 6.752 1.941 -9.783 1.00 95.56 88 VAL A C 1
ATOM 723 O O . VAL A 1 88 ? 7.747 1.776 -10.485 1.00 95.56 88 VAL A O 1
ATOM 726 N N . TYR A 1 89 ? 6.333 1.019 -8.916 1.00 92.19 89 TYR A N 1
ATOM 727 C CA . TYR A 1 89 ? 7.002 -0.268 -8.742 1.00 92.19 89 TYR A CA 1
ATOM 728 C C . TYR A 1 89 ? 7.028 -1.089 -10.042 1.00 92.19 89 TYR A C 1
ATOM 730 O O . TYR A 1 89 ? 8.082 -1.577 -10.443 1.00 92.19 89 TYR A O 1
ATOM 738 N N . GLN A 1 90 ? 5.900 -1.180 -10.752 1.00 90.69 90 GLN A N 1
ATOM 739 C CA . GLN A 1 90 ? 5.816 -1.875 -12.040 1.00 90.69 90 GLN A CA 1
ATOM 740 C C . GLN A 1 90 ? 6.730 -1.253 -13.099 1.00 90.69 90 GLN A C 1
ATOM 742 O O . GLN A 1 90 ? 7.402 -1.980 -13.830 1.00 90.69 90 GLN A O 1
ATOM 747 N N . GLN A 1 91 ? 6.796 0.079 -13.171 1.00 94.62 91 GLN A N 1
ATOM 748 C CA . GLN A 1 91 ? 7.728 0.757 -14.074 1.00 94.62 91 GLN A CA 1
ATOM 749 C C . GLN A 1 91 ? 9.182 0.386 -13.776 1.00 94.62 91 GLN A C 1
ATOM 751 O O . GLN A 1 91 ? 9.969 0.188 -14.701 1.00 94.62 91 GLN A O 1
ATOM 756 N N . GLU A 1 92 ? 9.539 0.280 -12.499 1.00 94.06 92 GLU A N 1
ATOM 757 C CA . GLU A 1 92 ? 10.897 -0.073 -12.102 1.00 94.06 92 GLU A CA 1
ATOM 758 C C . GLU A 1 92 ? 11.234 -1.531 -12.434 1.00 94.06 92 GLU A C 1
ATOM 760 O O . GLU A 1 92 ? 12.321 -1.811 -12.938 1.00 94.06 92 GLU A O 1
ATOM 765 N N . LEU A 1 93 ? 10.282 -2.455 -12.272 1.00 91.00 93 LEU A N 1
ATOM 766 C CA . LEU A 1 93 ? 10.454 -3.843 -12.710 1.00 91.00 93 LEU A CA 1
ATOM 767 C C . LEU A 1 93 ? 10.728 -3.951 -14.217 1.00 91.00 93 LEU A C 1
ATOM 769 O O . LEU A 1 93 ? 11.622 -4.694 -14.625 1.00 91.00 93 LEU A O 1
ATOM 773 N N . VAL A 1 94 ? 10.007 -3.183 -15.040 1.00 93.06 94 VAL A N 1
ATOM 774 C CA . VAL A 1 94 ? 10.235 -3.144 -16.495 1.00 93.06 94 VAL A CA 1
ATOM 775 C C . VAL A 1 94 ? 11.631 -2.609 -16.811 1.00 93.06 94 VAL A C 1
ATOM 777 O O . VAL A 1 94 ? 12.356 -3.216 -17.596 1.00 93.06 94 VAL A O 1
ATOM 780 N N . ARG A 1 95 ? 12.065 -1.527 -16.150 1.00 93.69 95 ARG A N 1
ATOM 781 C CA . ARG A 1 95 ? 13.419 -0.978 -16.338 1.00 93.69 95 ARG A CA 1
ATOM 782 C C . ARG A 1 95 ? 14.513 -1.983 -15.997 1.00 93.69 95 ARG A C 1
ATOM 784 O O . ARG A 1 95 ? 15.489 -2.087 -16.738 1.00 93.69 95 ARG A O 1
ATOM 791 N N . LEU A 1 96 ? 14.359 -2.727 -14.902 1.00 92.69 96 LEU A N 1
ATOM 792 C CA . LEU A 1 96 ? 15.312 -3.767 -14.507 1.00 92.69 96 LEU A CA 1
ATOM 793 C C . LEU A 1 96 ? 15.362 -4.906 -15.533 1.00 92.69 96 LEU A C 1
ATOM 795 O O . LEU A 1 96 ? 16.449 -5.371 -15.888 1.00 92.69 96 LEU A O 1
ATOM 799 N N . GLN A 1 97 ? 14.204 -5.321 -16.050 1.00 89.12 97 GLN A N 1
ATOM 800 C CA . GLN A 1 97 ? 14.124 -6.326 -17.107 1.00 89.12 97 GLN A CA 1
ATOM 801 C C . GLN A 1 97 ? 14.813 -5.848 -18.391 1.00 89.12 97 GLN A C 1
ATOM 803 O O . GLN A 1 97 ? 15.602 -6.589 -18.984 1.00 89.12 97 GLN A O 1
ATOM 808 N N . ASP A 1 98 ? 14.554 -4.609 -18.805 1.00 90.00 98 ASP A N 1
ATOM 809 C CA . ASP A 1 98 ? 15.160 -4.022 -19.994 1.00 90.00 98 ASP A CA 1
ATOM 810 C C . ASP A 1 98 ? 16.674 -3.895 -19.836 1.00 90.00 98 ASP A C 1
ATOM 812 O O . ASP A 1 98 ? 17.417 -4.304 -20.729 1.00 90.00 98 ASP A O 1
ATOM 816 N N . PHE A 1 99 ? 17.156 -3.409 -18.692 1.00 87.88 99 PHE A N 1
ATOM 817 C CA . PHE A 1 99 ? 18.587 -3.332 -18.407 1.00 87.88 99 PHE A CA 1
ATOM 818 C C . PHE A 1 99 ? 19.265 -4.706 -18.519 1.00 87.88 99 PHE A C 1
ATOM 820 O O . PHE A 1 99 ? 20.281 -4.842 -19.206 1.00 87.88 99 PHE A O 1
ATOM 827 N N . SER A 1 100 ? 18.668 -5.743 -17.924 1.00 84.25 100 SER A N 1
ATOM 828 C CA . SER A 1 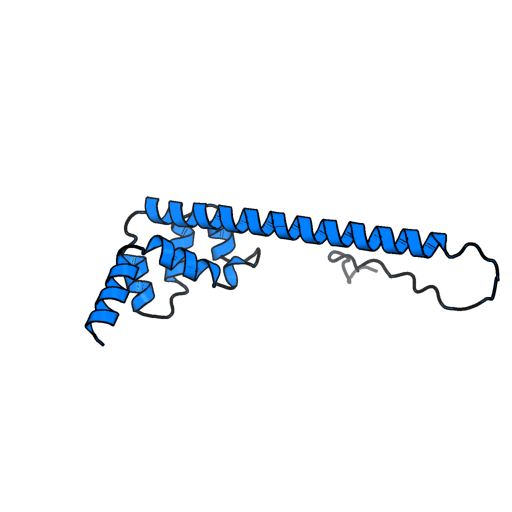100 ? 19.179 -7.116 -18.000 1.00 84.25 100 SER A CA 1
ATOM 829 C C . SER A 1 100 ? 19.236 -7.639 -19.442 1.00 84.25 100 SER A C 1
ATOM 831 O O . SER A 1 100 ? 20.250 -8.206 -19.856 1.00 84.25 100 SER A O 1
ATOM 833 N N . ARG A 1 101 ? 18.198 -7.388 -20.253 1.00 82.50 101 ARG A N 1
ATOM 834 C CA . ARG A 1 101 ? 18.176 -7.760 -21.680 1.00 82.50 101 ARG A CA 1
ATOM 835 C C . ARG A 1 101 ? 19.296 -7.086 -22.467 1.00 82.50 101 ARG A C 1
ATOM 837 O O . ARG A 1 101 ? 19.976 -7.747 -23.248 1.00 82.50 101 ARG A O 1
ATOM 844 N N . HIS A 1 102 ? 19.520 -5.793 -22.248 1.00 79.56 102 HIS A N 1
ATOM 845 C CA . HIS A 1 102 ? 20.586 -5.057 -22.931 1.00 79.56 102 HIS A CA 1
ATOM 846 C C . HIS A 1 102 ? 21.975 -5.559 -22.520 1.00 79.56 102 HIS A C 1
ATOM 848 O O . HIS A 1 102 ? 22.836 -5.736 -23.382 1.00 79.56 102 HIS A O 1
ATOM 854 N N . GLN A 1 103 ? 22.188 -5.851 -21.235 1.00 78.81 103 GLN A N 1
ATOM 855 C CA . GLN A 1 103 ? 23.448 -6.408 -20.744 1.00 78.81 103 GLN A CA 1
ATOM 856 C C . GLN A 1 103 ? 23.724 -7.804 -21.326 1.00 78.81 103 GLN A C 1
ATOM 858 O O . GLN A 1 103 ? 24.827 -8.066 -21.811 1.00 78.81 103 GLN A O 1
ATOM 863 N N . ASN A 1 104 ? 22.720 -8.683 -21.345 1.00 71.19 104 ASN A N 1
ATOM 864 C CA . ASN A 1 104 ? 22.849 -10.024 -21.915 1.00 71.19 104 ASN A CA 1
ATOM 865 C C . ASN A 1 104 ? 23.103 -9.982 -23.426 1.00 71.19 104 ASN A C 1
ATOM 867 O O . ASN A 1 104 ? 24.010 -10.659 -23.908 1.00 71.19 104 ASN A O 1
ATOM 871 N N . ASN A 1 105 ? 22.392 -9.129 -24.165 1.00 70.06 105 ASN A N 1
ATOM 872 C CA . ASN A 1 105 ? 22.606 -8.972 -25.604 1.00 70.06 105 ASN A CA 1
ATOM 873 C C . ASN A 1 105 ? 24.011 -8.439 -25.926 1.00 70.06 105 ASN A C 1
ATOM 875 O O . ASN A 1 105 ? 24.646 -8.914 -26.864 1.00 70.06 105 ASN A O 1
ATOM 879 N N . GLN A 1 106 ? 24.547 -7.509 -25.130 1.00 66.88 106 GLN A N 1
ATOM 880 C CA . GLN A 1 106 ? 25.928 -7.042 -25.298 1.00 66.88 106 GLN A CA 1
ATOM 881 C C . GLN A 1 106 ? 26.961 -8.139 -25.017 1.00 66.88 106 GLN A C 1
ATOM 883 O O . GLN A 1 106 ? 27.978 -8.207 -25.706 1.00 66.88 106 GLN A O 1
ATOM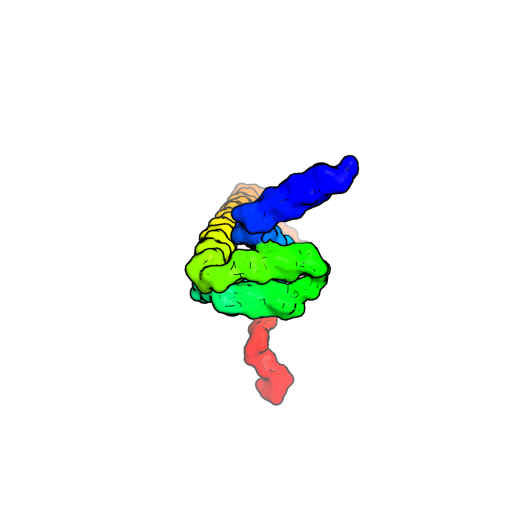 888 N N . ASN A 1 107 ? 26.714 -9.006 -24.034 1.00 59.41 107 ASN A N 1
ATOM 889 C CA . ASN A 1 107 ? 27.603 -10.129 -23.736 1.00 59.41 107 ASN A CA 1
ATOM 890 C C . ASN A 1 107 ? 27.570 -11.200 -24.839 1.00 59.41 107 ASN A C 1
ATOM 892 O O . ASN A 1 107 ? 28.620 -11.737 -25.182 1.00 59.41 107 ASN A O 1
ATOM 896 N N . ILE A 1 108 ? 26.407 -11.457 -25.451 1.00 60.34 108 ILE A N 1
ATOM 897 C CA . ILE A 1 108 ? 26.276 -12.364 -26.605 1.00 60.34 108 ILE A CA 1
ATOM 898 C C . ILE A 1 108 ? 27.021 -11.802 -27.824 1.00 60.34 108 ILE A C 1
ATOM 900 O O . ILE A 1 108 ? 27.814 -12.509 -28.441 1.00 60.34 108 ILE A O 1
ATOM 904 N N . VAL A 1 109 ? 26.845 -10.512 -28.133 1.00 58.91 109 VAL A N 1
ATOM 905 C CA . VAL A 1 109 ? 27.556 -9.860 -29.249 1.00 58.91 109 VAL A CA 1
ATOM 906 C C . VAL A 1 109 ? 29.074 -9.867 -29.025 1.00 58.91 109 VAL A C 1
ATOM 908 O O . VAL A 1 109 ? 29.824 -10.151 -29.954 1.00 58.91 109 VAL A O 1
ATOM 911 N N . LYS A 1 110 ? 29.550 -9.634 -27.794 1.00 58.47 110 LYS A N 1
ATOM 912 C CA . LYS A 1 110 ? 30.985 -9.716 -27.462 1.00 58.47 110 LYS A CA 1
ATOM 913 C C . LYS A 1 110 ? 31.543 -11.140 -27.533 1.00 58.47 110 LYS A C 1
ATOM 915 O O . LYS A 1 110 ? 32.691 -11.302 -27.930 1.00 58.47 110 LYS A O 1
ATOM 920 N N . LYS A 1 111 ? 30.757 -12.163 -27.176 1.00 56.03 111 LYS A N 1
ATOM 921 C CA . LYS A 1 111 ? 31.171 -13.570 -27.305 1.00 56.03 111 LYS A CA 1
ATOM 922 C C . LYS A 1 111 ? 31.321 -13.976 -28.777 1.00 56.03 111 LYS A C 1
ATOM 924 O O . LYS A 1 111 ? 32.285 -14.654 -29.105 1.00 56.03 111 LYS A O 1
ATOM 929 N N . ASN A 1 112 ? 30.442 -13.484 -29.652 1.00 53.22 112 ASN A N 1
ATOM 930 C CA . ASN A 1 112 ? 30.489 -13.765 -31.092 1.00 53.22 112 ASN A CA 1
ATOM 931 C C . ASN A 1 112 ? 31.572 -12.976 -31.851 1.00 53.22 112 ASN A C 1
ATOM 933 O O . ASN A 1 112 ? 31.998 -13.404 -32.913 1.00 53.22 112 ASN A O 1
ATOM 937 N N . LEU A 1 113 ? 32.038 -11.836 -31.329 1.00 55.06 113 LEU A N 1
ATOM 938 C CA . LEU A 1 113 ? 33.134 -11.065 -31.941 1.00 55.06 113 LEU A CA 1
ATOM 939 C C . LEU A 1 113 ? 34.528 -11.637 -31.630 1.00 55.06 113 LEU A C 1
ATOM 941 O O . LEU A 1 113 ? 35.490 -11.291 -32.306 1.00 55.06 113 LEU A O 1
ATOM 945 N N . ASN A 1 114 ? 34.640 -12.505 -30.621 1.00 49.75 114 ASN A N 1
ATOM 946 C CA . ASN A 1 114 ? 35.891 -13.173 -30.245 1.00 49.75 114 ASN A CA 1
ATOM 947 C C . ASN A 1 114 ? 36.006 -14.604 -30.805 1.00 49.75 114 ASN A C 1
ATOM 949 O O . ASN A 1 114 ? 36.946 -15.306 -30.443 1.00 49.75 114 ASN A O 1
ATOM 953 N N . SER A 1 115 ? 35.075 -15.056 -31.654 1.00 49.88 115 SER A N 1
ATOM 954 C CA . SER A 1 115 ? 35.087 -16.409 -32.236 1.00 49.88 115 SER A CA 1
ATOM 955 C C . SER A 1 115 ? 35.571 -16.461 -33.690 1.00 49.88 115 SER A C 1
ATOM 957 O O . SER A 1 115 ? 35.275 -17.422 -34.390 1.00 49.88 115 SER A O 1
ATOM 959 N N . ASP A 1 116 ? 36.310 -15.449 -34.145 1.00 46.66 116 ASP A N 1
ATOM 960 C CA . ASP A 1 116 ? 36.849 -15.362 -35.512 1.00 46.66 116 ASP A CA 1
ATOM 961 C C . ASP A 1 116 ? 38.317 -15.839 -35.595 1.00 46.66 116 ASP A C 1
ATOM 963 O O . ASP A 1 116 ? 39.157 -15.224 -36.249 1.00 46.66 116 ASP A O 1
ATOM 967 N N . ASP A 1 117 ? 38.637 -16.955 -34.927 1.00 43.59 117 ASP A N 1
ATOM 968 C CA . ASP A 1 117 ? 39.845 -17.731 -35.232 1.00 43.59 117 ASP A CA 1
ATOM 969 C C . ASP A 1 117 ? 39.514 -19.231 -35.287 1.00 43.59 117 ASP A C 1
ATOM 971 O O . ASP A 1 117 ? 38.896 -19.805 -34.389 1.00 43.59 117 ASP A O 1
ATOM 975 N N . LEU A 1 118 ? 39.854 -19.836 -36.420 1.00 46.62 118 LEU A N 1
ATOM 976 C CA . LEU A 1 118 ? 39.397 -21.139 -36.891 1.00 46.62 118 LEU A CA 1
ATOM 977 C C . LEU A 1 118 ? 40.103 -22.298 -36.174 1.00 46.62 118 LEU A C 1
ATOM 979 O O . LEU A 1 118 ? 41.305 -22.486 -36.332 1.00 46.62 118 LEU A O 1
ATOM 983 N N . SER A 1 119 ? 39.333 -23.201 -35.565 1.00 34.12 119 SER A N 1
ATOM 984 C CA . SER A 1 119 ? 39.595 -24.640 -35.703 1.00 34.12 119 SER A CA 1
ATOM 985 C C . SER A 1 119 ? 38.284 -25.416 -35.594 1.00 34.12 119 SER A C 1
ATOM 987 O O . SER A 1 119 ? 37.545 -25.311 -34.621 1.00 34.12 119 SER A O 1
ATOM 989 N N . VAL A 1 120 ? 37.968 -26.136 -36.668 1.00 47.66 120 VAL A N 1
ATOM 990 C CA . VAL A 1 120 ? 36.909 -27.140 -36.710 1.00 47.66 120 VAL A CA 1
ATOM 991 C C . VAL A 1 120 ? 37.467 -28.363 -35.991 1.00 47.66 120 VAL A C 1
ATOM 993 O O . VAL A 1 120 ? 38.219 -29.126 -36.590 1.00 47.66 120 VAL A O 1
ATOM 996 N N . GLU A 1 121 ? 37.128 -28.532 -34.719 1.00 38.59 121 GLU A N 1
ATOM 997 C CA . GLU A 1 121 ? 37.154 -29.846 -34.083 1.00 38.59 121 GLU A CA 1
ATOM 998 C C . GLU A 1 121 ? 35.725 -30.232 -33.713 1.00 38.59 121 GLU A C 1
ATOM 1000 O O . GLU A 1 121 ? 34.969 -29.469 -33.110 1.00 38.59 121 GLU A O 1
ATOM 1005 N N . GLU A 1 122 ? 35.344 -31.408 -34.204 1.00 47.28 122 GLU A N 1
ATOM 1006 C CA . GLU A 1 122 ? 34.080 -32.071 -33.943 1.00 47.28 122 GLU A CA 1
ATOM 1007 C C . GLU A 1 122 ? 33.892 -32.333 -32.445 1.00 47.28 122 GLU A C 1
ATOM 1009 O O . GLU A 1 122 ? 34.814 -32.776 -31.763 1.00 47.28 122 GLU A O 1
ATOM 1014 N N . ASN A 1 123 ? 32.629 -32.214 -32.026 1.00 44.81 123 ASN A N 1
ATOM 1015 C CA . ASN A 1 123 ? 32.041 -32.628 -30.751 1.00 44.81 123 ASN A CA 1
ATOM 1016 C C . ASN A 1 123 ? 32.166 -31.623 -29.599 1.00 44.81 123 ASN A C 1
ATOM 1018 O O . ASN A 1 123 ? 33.161 -31.578 -28.894 1.00 44.81 123 ASN A O 1
ATOM 1022 N N . GLU A 1 124 ? 31.066 -30.920 -29.330 1.00 39.81 124 GLU A N 1
ATOM 1023 C CA . GLU A 1 124 ? 30.298 -31.166 -28.106 1.00 39.81 124 GLU A CA 1
ATOM 1024 C C . GLU A 1 124 ? 28.850 -30.688 -28.304 1.00 39.81 124 GLU A C 1
ATOM 1026 O O . GLU A 1 124 ? 28.564 -29.740 -29.036 1.00 39.81 124 GLU A O 1
ATOM 1031 N N . GLU A 1 125 ? 27.937 -31.467 -27.741 1.00 50.41 125 GLU A N 1
ATOM 1032 C CA . GLU A 1 125 ? 26.496 -31.502 -27.964 1.00 50.41 125 GLU A CA 1
ATOM 1033 C C . GLU A 1 125 ? 25.831 -30.119 -27.922 1.00 50.41 125 GLU A C 1
ATOM 1035 O O . GLU A 1 125 ? 25.818 -29.412 -26.916 1.00 50.41 125 GLU A O 1
ATOM 1040 N N . MET A 1 126 ? 25.228 -29.742 -29.048 1.00 43.00 126 MET A N 1
ATOM 1041 C CA . MET A 1 126 ? 24.339 -28.595 -29.133 1.00 43.00 126 MET A CA 1
ATOM 1042 C C . MET A 1 126 ? 23.044 -28.953 -28.387 1.00 43.00 126 MET A C 1
ATOM 1044 O O . MET A 1 126 ? 22.115 -29.490 -28.987 1.00 43.00 126 MET A O 1
ATOM 1048 N N . GLU A 1 127 ? 22.979 -28.684 -27.078 1.00 49.22 127 GLU A N 1
ATOM 1049 C CA . GLU A 1 127 ? 21.710 -28.630 -26.343 1.00 49.22 127 GLU A CA 1
ATOM 1050 C C . GLU A 1 127 ? 20.890 -27.466 -26.914 1.00 49.22 127 GLU A C 1
ATOM 1052 O O . GLU A 1 127 ? 20.964 -26.311 -26.486 1.00 49.22 127 GLU A O 1
ATOM 1057 N N . VAL A 1 128 ? 20.129 -27.775 -27.962 1.00 56.84 128 VAL A N 1
ATOM 1058 C CA . VAL A 1 128 ? 19.012 -26.960 -28.420 1.00 56.84 128 VAL A CA 1
ATOM 1059 C C . VAL A 1 128 ? 18.083 -26.835 -27.218 1.00 56.84 128 VAL A C 1
ATOM 1061 O O . VAL A 1 128 ? 17.443 -27.809 -26.838 1.00 56.84 128 VAL A O 1
ATOM 1064 N N . GLN A 1 129 ? 18.054 -25.662 -26.578 1.00 55.62 129 GLN A N 1
ATOM 1065 C CA . GLN A 1 129 ? 17.087 -25.377 -25.520 1.00 55.62 129 GLN A CA 1
ATOM 1066 C C . GLN A 1 129 ? 15.690 -25.629 -26.090 1.00 55.62 129 GLN A C 1
ATOM 1068 O O . GLN A 1 129 ? 15.226 -24.878 -26.953 1.00 55.62 129 GLN A O 1
ATOM 1073 N N . GLU A 1 130 ? 15.049 -26.714 -25.655 1.00 62.16 130 GLU A N 1
ATOM 1074 C CA . GLU A 1 130 ? 13.676 -27.013 -26.033 1.00 62.16 130 GLU A CA 1
ATOM 1075 C C . GLU A 1 130 ? 12.788 -25.840 -25.610 1.00 62.16 130 GLU A C 1
ATOM 1077 O O . GLU A 1 130 ? 12.905 -25.300 -24.504 1.00 62.16 130 GLU A O 1
ATOM 1082 N N . ALA A 1 131 ? 11.922 -25.406 -26.527 1.00 62.41 131 ALA A N 1
ATOM 1083 C CA . ALA A 1 131 ? 10.936 -24.381 -26.236 1.00 62.41 131 ALA A CA 1
ATOM 1084 C C . ALA A 1 131 ? 10.097 -24.819 -25.026 1.00 62.41 131 ALA A C 1
ATOM 1086 O O . ALA A 1 131 ? 9.713 -25.983 -24.923 1.00 62.41 131 ALA A O 1
ATOM 1087 N N . LEU A 1 132 ? 9.821 -23.875 -24.119 1.00 58.72 132 LEU A N 1
ATOM 1088 C CA . LEU A 1 132 ? 8.939 -24.095 -22.971 1.00 58.72 132 LEU A CA 1
ATOM 1089 C C . LEU A 1 132 ? 7.662 -24.828 -23.429 1.00 58.72 132 LEU A C 1
ATOM 1091 O O . LEU A 1 132 ? 7.056 -24.385 -24.410 1.00 58.72 132 LEU A O 1
ATOM 1095 N N . PRO A 1 133 ? 7.252 -25.919 -22.754 1.00 63.03 133 PRO A N 1
ATOM 1096 C CA . PRO A 1 133 ? 6.072 -26.670 -23.155 1.00 63.03 133 PRO A CA 1
ATOM 1097 C C . PRO A 1 133 ? 4.841 -25.761 -23.116 1.00 63.03 133 PRO A C 1
ATOM 1099 O O . PRO A 1 133 ? 4.629 -25.027 -22.147 1.00 63.03 133 PRO A O 1
ATOM 1102 N N . ASP A 1 134 ? 4.057 -25.793 -24.194 1.00 61.59 134 ASP A N 1
ATOM 1103 C CA . ASP A 1 134 ? 2.832 -25.011 -24.330 1.00 61.59 134 ASP A CA 1
ATOM 1104 C C . ASP A 1 134 ? 1.858 -25.401 -23.201 1.00 61.59 134 ASP A C 1
ATOM 1106 O O . ASP A 1 134 ? 1.474 -26.572 -23.112 1.00 61.59 134 ASP A O 1
ATOM 1110 N N . PRO A 1 135 ? 1.442 -24.463 -22.327 1.00 60.25 135 PRO A N 1
ATOM 1111 C CA . PRO A 1 135 ? 0.519 -24.755 -21.232 1.00 60.25 135 PRO A CA 1
ATOM 1112 C C . PRO A 1 135 ? -0.872 -25.211 -21.707 1.00 60.25 135 PRO A C 1
ATOM 1114 O O . PRO A 1 135 ? -1.681 -25.625 -20.878 1.00 60.25 135 PRO A O 1
ATOM 1117 N N . PHE A 1 136 ? -1.153 -25.151 -23.013 1.00 60.69 136 PHE A N 1
ATOM 1118 C CA . PHE A 1 136 ? -2.392 -25.623 -23.630 1.00 60.69 136 PHE A CA 1
ATOM 1119 C C . PHE A 1 136 ? -2.220 -26.884 -24.493 1.00 60.69 136 PHE A C 1
ATOM 1121 O O . PHE A 1 136 ? -3.173 -27.287 -25.161 1.00 60.69 136 PHE A O 1
ATOM 1128 N N . ALA A 1 137 ? -1.046 -27.529 -24.483 1.00 60.81 137 ALA A N 1
ATOM 1129 C CA . ALA A 1 137 ? -0.858 -28.815 -25.150 1.00 60.81 137 ALA A CA 1
ATOM 1130 C C . ALA A 1 137 ? -1.614 -29.923 -24.391 1.00 60.81 137 ALA A C 1
ATOM 1132 O O . ALA A 1 137 ? -1.160 -30.453 -23.377 1.00 60.81 137 ALA A O 1
ATOM 1133 N N . ASP A 1 138 ? -2.808 -30.231 -24.890 1.00 56.19 138 ASP A N 1
ATOM 1134 C CA . ASP A 1 138 ? -3.717 -31.263 -24.402 1.00 56.19 138 ASP A CA 1
ATOM 1135 C C . ASP A 1 138 ? -3.057 -32.656 -24.463 1.00 56.19 138 ASP A C 1
ATOM 1137 O O . ASP A 1 138 ? -2.705 -33.156 -25.531 1.00 56.19 138 ASP A O 1
ATOM 1141 N N . ALA A 1 139 ? -2.861 -33.294 -23.306 1.00 59.66 139 ALA A N 1
ATOM 1142 C CA . ALA A 1 139 ? -2.104 -34.543 -23.168 1.00 59.66 139 ALA A CA 1
ATOM 1143 C C . ALA A 1 139 ? -2.895 -35.814 -23.555 1.00 59.66 139 ALA A C 1
ATOM 1145 O O . ALA A 1 139 ? -2.468 -36.922 -23.228 1.00 59.66 139 ALA A O 1
ATOM 1146 N N . LEU A 1 140 ? -4.058 -35.686 -24.203 1.00 50.75 140 LEU A N 1
ATOM 1147 C CA . LEU A 1 140 ? -5.000 -36.802 -24.368 1.00 50.75 140 LEU A CA 1
ATOM 1148 C C . LEU A 1 140 ? -5.442 -37.129 -25.797 1.00 50.75 140 LEU A C 1
ATOM 1150 O O . LEU A 1 140 ? -6.238 -38.051 -25.975 1.00 50.75 140 LEU A O 1
ATOM 1154 N N . THR A 1 141 ? -4.873 -36.492 -26.818 1.00 55.09 141 THR A N 1
ATOM 1155 C CA . THR A 1 141 ? -5.035 -36.932 -28.214 1.00 55.09 141 THR A CA 1
ATOM 1156 C C . THR A 1 141 ? -3.726 -36.752 -28.976 1.00 55.09 141 THR A C 1
ATOM 1158 O O . THR A 1 141 ? -3.547 -35.765 -29.687 1.00 55.09 141 THR A O 1
ATOM 1161 N N . GLY A 1 142 ? -2.799 -37.689 -28.762 1.00 41.94 142 GLY A N 1
ATOM 1162 C CA . GLY A 1 142 ? -1.685 -37.929 -29.685 1.00 41.94 142 GLY A CA 1
ATOM 1163 C C . GLY A 1 142 ? -2.161 -38.589 -30.972 1.00 41.94 142 GLY A C 1
ATOM 1164 O O . GLY A 1 142 ? -3.141 -39.368 -30.902 1.00 41.94 142 GLY A O 1
#